Protein AF-A0A933A734-F1 (afdb_monomer_lite)

Foldseek 3Di:
DDDDDPPDDDPVDDDPDDPVVDCDLVQVLCVQQVHHDDDDPDPVVVVVVVVVVVVLVVQLVVVCVVVVPDDPVVSVVVNVVSVCCQQPPDQDPVPRDRNVVVVVVCVVVVVDPDDPRDRRPPDPDPCVSPDDDDDFDQDQQQWTADPNDIDHHPDDDGPPPPPDPDDD

pLDDT: mean 78.46, std 15.09, range [38.78, 94.19]

Sequence (168 aa):
MFRFVQGRDSVWRKHVGQTDEVDPQWRQMMRLLGVDVSYDLSPQAKGKIERPYRWLQDRVVRTSALERLSTIEEVRAVLKEEVDRYNNHQVHSTTGEVPGVRFEKAAKEGNSLFRPFVLPKPYTSAKDVFCLREKRMVNGYRRISLFNHEIRGTQCPAPRRSRGPPPP

Secondary structure (DSSP, 8-state):
-----TTS-BTTB--PPPTTT---HHHHHHHHTT--------HHHHHHHHHHHHHHHHHHHHHHHHTT--SHHHHHHHHHHHHHIIIIIPPPTTTSS-HHHHHHHHHHTT---PPPP-PPTT-SSHHHHHS-----PPPTTSEEEETTEEEE-SS-PPP----PPPP-

Radius of gyration: 25.65 Å; chains: 1; bounding box: 68×53×70 Å

Structure (mmCIF, N/CA/C/O backbone):
data_AF-A0A933A734-F1
#
_entry.id   AF-A0A933A734-F1
#
loop_
_atom_site.group_PDB
_atom_site.id
_atom_site.type_symbol
_atom_site.label_atom_id
_atom_site.label_alt_id
_atom_site.label_comp_id
_atom_site.label_asym_id
_atom_site.label_entity_id
_atom_site.label_seq_id
_atom_site.pdbx_PDB_ins_code
_atom_site.Cartn_x
_atom_site.Cartn_y
_atom_site.Cartn_z
_atom_site.occupancy
_atom_site.B_iso_or_equiv
_atom_site.auth_seq_id
_atom_site.auth_comp_id
_atom_site.auth_asym_id
_atom_site.auth_atom_id
_atom_site.pdbx_PDB_model_num
ATOM 1 N N . MET A 1 1 ? 18.101 34.965 -35.772 1.00 38.78 1 MET A N 1
ATOM 2 C CA . MET A 1 1 ? 16.790 35.102 -35.101 1.00 38.78 1 MET A CA 1
ATOM 3 C C . MET A 1 1 ? 16.557 33.861 -34.253 1.00 38.78 1 MET A C 1
ATOM 5 O O . MET A 1 1 ? 16.520 32.771 -34.808 1.00 38.78 1 MET A O 1
ATOM 9 N N . PHE A 1 2 ? 16.509 33.993 -32.925 1.00 39.28 2 PHE A N 1
ATOM 10 C CA . PHE A 1 2 ? 16.322 32.850 -32.025 1.00 39.28 2 PHE A CA 1
ATOM 11 C C . PHE A 1 2 ? 14.828 32.599 -31.808 1.00 39.28 2 PHE A C 1
ATOM 13 O O . PHE A 1 2 ? 14.097 33.494 -31.392 1.00 39.28 2 PHE A O 1
ATOM 20 N N . ARG A 1 3 ? 14.374 31.380 -32.118 1.00 40.19 3 ARG A N 1
ATOM 21 C CA . ARG A 1 3 ? 12.996 30.931 -31.902 1.00 40.19 3 ARG A CA 1
ATOM 22 C C . ARG A 1 3 ? 12.893 30.359 -30.492 1.00 40.19 3 ARG A C 1
ATOM 24 O O . ARG A 1 3 ? 13.492 29.324 -30.206 1.00 40.19 3 ARG A O 1
ATOM 31 N N . PHE A 1 4 ? 12.145 31.025 -29.619 1.00 50.22 4 PHE A N 1
ATOM 32 C CA . PHE A 1 4 ? 11.812 30.486 -28.304 1.00 50.22 4 PHE A CA 1
ATOM 33 C C . PHE A 1 4 ? 10.865 29.290 -28.483 1.00 50.22 4 PHE A C 1
ATOM 35 O O . PHE A 1 4 ? 9.789 29.424 -29.064 1.00 50.22 4 PHE A O 1
ATOM 42 N N . VAL A 1 5 ? 11.296 28.106 -28.043 1.00 52.28 5 VAL A N 1
ATOM 43 C CA . VAL A 1 5 ? 10.510 26.865 -28.095 1.00 52.28 5 VAL A CA 1
ATOM 44 C C . VAL A 1 5 ? 10.160 26.485 -26.660 1.00 52.28 5 VAL A C 1
ATOM 46 O O . VAL A 1 5 ? 11.021 26.059 -25.899 1.00 52.28 5 VAL A O 1
ATOM 49 N N . GLN A 1 6 ? 8.892 26.656 -26.295 1.00 52.97 6 GLN A N 1
ATOM 50 C CA . GLN A 1 6 ? 8.381 26.594 -24.918 1.00 52.97 6 GLN A CA 1
ATOM 51 C C . GLN A 1 6 ? 8.208 25.161 -24.358 1.00 52.97 6 GLN A C 1
ATOM 53 O O . GLN A 1 6 ? 7.711 24.993 -23.252 1.00 52.97 6 GLN A O 1
ATOM 58 N N . GLY A 1 7 ? 8.603 24.125 -25.109 1.00 54.47 7 GLY A N 1
ATOM 59 C CA . GLY A 1 7 ? 8.324 22.714 -24.792 1.00 54.47 7 GLY A CA 1
ATOM 60 C C . GLY A 1 7 ? 9.552 21.828 -24.561 1.00 54.47 7 GLY A C 1
ATOM 61 O O . GLY A 1 7 ? 9.455 20.617 -24.728 1.00 54.47 7 GLY A O 1
ATOM 62 N N . ARG A 1 8 ? 10.726 22.397 -24.259 1.00 55.16 8 ARG A N 1
ATOM 63 C CA . ARG A 1 8 ? 11.940 21.626 -23.938 1.00 55.16 8 ARG A CA 1
ATOM 64 C C . ARG A 1 8 ? 12.488 22.038 -22.583 1.00 55.16 8 ARG A C 1
ATOM 66 O O . ARG A 1 8 ? 12.409 23.209 -22.216 1.00 55.16 8 ARG A O 1
ATOM 73 N N . ASP A 1 9 ? 13.095 21.077 -21.893 1.00 49.34 9 ASP A N 1
ATOM 74 C CA . ASP A 1 9 ? 13.892 21.343 -20.701 1.00 49.34 9 ASP A CA 1
ATOM 75 C C . ASP A 1 9 ? 14.909 22.450 -20.987 1.00 49.34 9 ASP A C 1
ATOM 77 O O . ASP A 1 9 ? 15.661 22.408 -21.964 1.00 49.34 9 ASP A O 1
ATOM 81 N N . SER A 1 10 ? 14.903 23.460 -20.126 1.00 61.34 10 SER A N 1
ATOM 82 C CA . SER A 1 10 ? 15.861 24.558 -20.153 1.00 61.34 10 SER A CA 1
ATOM 83 C C . SER A 1 10 ? 16.800 24.432 -18.960 1.00 61.34 10 SER A C 1
ATOM 85 O O . SER A 1 10 ? 16.460 23.808 -17.955 1.00 61.34 10 SER A O 1
ATOM 87 N N . VAL A 1 11 ? 17.967 25.075 -19.037 1.00 61.44 11 VAL A N 1
ATOM 88 C CA . VAL A 1 11 ? 18.952 25.123 -17.935 1.00 61.44 11 VAL A CA 1
ATOM 89 C C . VAL A 1 11 ? 18.309 25.567 -16.610 1.00 61.44 11 VAL A C 1
ATOM 91 O O . VAL A 1 11 ? 18.726 25.140 -15.539 1.00 61.44 11 VAL A O 1
ATOM 94 N N . TRP A 1 12 ? 17.247 26.372 -16.693 1.00 50.69 12 TRP A N 1
ATOM 95 C CA . TRP A 1 12 ? 16.559 26.990 -15.561 1.00 50.69 12 TRP A CA 1
ATOM 96 C C . TRP A 1 12 ? 15.220 26.329 -15.211 1.00 50.69 12 TRP A C 1
ATOM 98 O O . TRP A 1 12 ? 14.594 26.694 -14.218 1.00 50.69 12 TRP A O 1
ATOM 108 N N . ARG A 1 13 ? 14.744 25.377 -16.023 1.00 46.38 13 ARG A N 1
ATOM 109 C CA . ARG A 1 13 ? 13.430 24.749 -15.850 1.00 46.38 13 ARG A CA 1
ATOM 110 C C . ARG A 1 13 ? 13.455 23.317 -16.370 1.00 46.38 13 ARG A C 1
ATOM 112 O O . ARG A 1 13 ? 13.496 23.103 -17.581 1.00 46.38 13 ARG A O 1
ATOM 119 N N . LYS A 1 14 ? 13.377 22.357 -15.446 1.00 52.69 14 LYS A N 1
ATOM 120 C CA . LYS A 1 14 ? 12.984 20.981 -15.757 1.00 52.69 14 LYS A CA 1
ATOM 121 C C . LYS A 1 14 ? 11.467 20.933 -15.874 1.00 52.69 14 LYS A C 1
ATOM 123 O O . LYS A 1 14 ? 10.763 21.189 -14.897 1.00 52.69 14 LYS A O 1
ATOM 128 N N . HIS A 1 15 ? 10.973 20.621 -17.057 1.00 49.62 15 HIS A N 1
ATOM 129 C CA . HIS A 1 15 ? 9.599 20.214 -17.266 1.00 49.62 15 HIS A CA 1
ATOM 130 C C . HIS A 1 15 ? 9.447 18.802 -16.692 1.00 49.62 15 HIS A C 1
ATOM 132 O O . HIS A 1 15 ? 9.823 17.807 -17.304 1.00 49.62 15 HIS A O 1
ATOM 138 N N . VAL A 1 16 ? 8.922 18.708 -15.470 1.00 55.75 16 VAL A N 1
ATOM 139 C CA . VAL A 1 16 ? 8.420 17.434 -14.952 1.00 55.75 16 VAL A CA 1
ATOM 140 C C . VAL A 1 16 ? 7.129 17.162 -15.718 1.00 55.75 16 VAL A C 1
ATOM 142 O O . VAL A 1 16 ? 6.217 17.986 -15.657 1.00 55.75 16 VAL A O 1
ATOM 145 N N . GLY A 1 17 ? 7.091 16.075 -16.496 1.00 48.97 17 GLY A N 1
ATOM 146 C CA . GLY A 1 17 ? 5.908 15.698 -17.275 1.00 48.97 17 GLY A CA 1
ATOM 147 C C . GLY A 1 17 ? 4.654 15.745 -16.405 1.00 48.97 17 GLY A C 1
ATOM 148 O O . GLY A 1 17 ? 4.693 15.340 -15.237 1.00 48.97 17 GLY A O 1
ATOM 149 N N . GLN A 1 18 ? 3.563 16.292 -16.944 1.00 49.12 18 GLN A N 1
ATOM 150 C CA . GLN A 1 18 ? 2.292 16.305 -16.224 1.00 49.12 18 GLN A CA 1
ATOM 151 C C . GLN A 1 18 ? 1.839 14.861 -15.967 1.00 49.12 18 GLN A C 1
ATOM 153 O O . GLN A 1 18 ? 2.194 13.945 -16.707 1.00 49.12 18 GLN A O 1
ATOM 158 N N . THR A 1 19 ? 1.091 14.654 -14.882 1.00 51.69 19 THR A N 1
ATOM 159 C CA . THR A 1 19 ? 0.761 13.339 -14.301 1.00 51.69 19 THR A CA 1
ATOM 160 C C . THR A 1 19 ? 0.122 12.347 -15.287 1.00 51.69 19 THR A C 1
ATOM 162 O O . THR A 1 19 ? 0.235 11.143 -15.070 1.00 51.69 19 THR A O 1
ATOM 165 N N . ASP A 1 20 ? -0.449 12.833 -16.392 1.00 51.53 20 ASP A N 1
ATOM 166 C CA . ASP A 1 20 ? -1.065 12.019 -17.446 1.00 51.53 20 ASP A CA 1
ATOM 167 C C . ASP A 1 20 ? -0.120 11.647 -18.610 1.00 51.53 20 ASP A C 1
ATOM 169 O O . ASP A 1 20 ? -0.429 10.744 -19.386 1.00 51.53 20 ASP A O 1
ATOM 173 N N . GLU A 1 21 ? 1.045 12.293 -18.743 1.00 55.97 21 GLU A N 1
ATOM 174 C CA . GLU A 1 21 ? 2.004 12.036 -19.835 1.00 55.97 21 GLU A CA 1
ATOM 175 C C . GLU A 1 21 ? 3.012 10.922 -19.509 1.00 55.97 21 GLU A C 1
ATOM 177 O O . GLU A 1 21 ? 3.646 10.360 -20.405 1.00 55.97 21 GLU A O 1
ATOM 182 N N . VAL A 1 22 ? 3.177 10.581 -18.228 1.00 65.44 22 VAL A N 1
ATOM 183 C CA . VAL A 1 22 ? 4.161 9.592 -17.773 1.00 65.44 22 VAL A CA 1
ATOM 184 C C . VAL A 1 22 ? 3.458 8.272 -17.474 1.00 65.44 22 VAL A C 1
ATOM 186 O O . VAL A 1 22 ? 2.531 8.231 -16.675 1.00 65.44 22 VAL A O 1
ATOM 189 N N . ASP A 1 23 ? 3.919 7.169 -18.073 1.00 72.31 23 ASP A N 1
ATOM 190 C CA . ASP A 1 23 ? 3.436 5.819 -17.753 1.00 72.31 23 ASP A CA 1
ATOM 191 C C . ASP A 1 23 ? 4.305 5.198 -16.644 1.00 72.31 23 ASP A C 1
ATOM 193 O O . ASP A 1 23 ? 5.367 4.636 -16.948 1.00 72.31 23 ASP A O 1
ATOM 197 N N . PRO A 1 24 ? 3.923 5.310 -15.354 1.00 84.38 24 PRO A N 1
ATOM 198 C CA . PRO A 1 24 ? 4.746 4.814 -14.260 1.00 84.38 24 PRO A CA 1
ATOM 199 C C . PRO A 1 24 ? 4.889 3.292 -14.341 1.00 84.38 24 PRO A C 1
ATOM 201 O O . PRO A 1 24 ? 3.985 2.590 -14.799 1.00 84.38 24 PRO A O 1
ATOM 204 N N . GLN A 1 25 ? 5.997 2.754 -13.820 1.00 83.88 25 GLN A N 1
ATOM 205 C CA . GLN A 1 25 ? 6.251 1.303 -13.820 1.00 83.88 25 GLN A CA 1
ATOM 206 C C . GLN A 1 25 ? 5.102 0.507 -13.175 1.00 83.88 25 GLN A C 1
ATOM 208 O O . GLN A 1 25 ? 4.736 -0.562 -13.653 1.00 83.88 25 GLN A O 1
ATOM 213 N N . TRP A 1 26 ? 4.467 1.077 -12.149 1.00 85.88 26 TRP A N 1
ATOM 214 C CA . TRP A 1 26 ? 3.256 0.535 -11.536 1.00 85.88 26 TRP A CA 1
ATOM 215 C C . TRP A 1 26 ? 2.084 0.378 -12.520 1.00 85.88 26 TRP A C 1
ATOM 217 O O . TRP A 1 26 ? 1.436 -0.665 -12.545 1.00 85.88 26 TRP A O 1
ATOM 227 N N . ARG A 1 27 ? 1.811 1.390 -13.356 1.00 86.44 27 ARG A N 1
ATOM 228 C CA . ARG A 1 27 ? 0.713 1.346 -14.335 1.00 86.44 27 ARG A CA 1
ATOM 229 C C . ARG A 1 27 ? 1.011 0.340 -15.443 1.00 86.44 27 ARG A C 1
ATOM 231 O O . ARG A 1 27 ? 0.119 -0.407 -15.836 1.00 86.44 27 ARG A O 1
ATOM 238 N N . GLN A 1 28 ? 2.268 0.250 -15.878 1.00 86.44 28 GLN A N 1
ATOM 239 C CA . GLN A 1 28 ? 2.716 -0.785 -16.818 1.00 86.44 28 GLN A CA 1
ATOM 240 C C . GLN A 1 28 ? 2.481 -2.193 -16.256 1.00 86.44 28 GLN A C 1
ATOM 242 O O . GLN A 1 28 ? 1.966 -3.064 -16.954 1.00 86.44 28 GLN A O 1
ATOM 247 N N . MET A 1 29 ? 2.812 -2.404 -14.981 1.00 88.00 29 MET A N 1
ATOM 248 C CA . MET A 1 29 ? 2.574 -3.665 -14.283 1.00 88.00 29 MET A CA 1
ATOM 249 C C . MET A 1 29 ? 1.079 -3.989 -14.174 1.00 88.00 29 MET A C 1
ATOM 251 O O . MET A 1 29 ? 0.680 -5.105 -14.492 1.00 88.00 29 MET A O 1
ATOM 255 N N . MET A 1 30 ? 0.241 -3.024 -13.789 1.00 88.12 30 MET A N 1
ATOM 256 C CA . MET A 1 30 ? -1.209 -3.234 -13.698 1.00 88.12 30 MET A CA 1
ATOM 257 C C . MET A 1 30 ? -1.828 -3.623 -15.040 1.00 88.12 30 MET A C 1
ATOM 259 O O . MET A 1 30 ? -2.589 -4.587 -15.103 1.00 88.12 30 MET A O 1
ATOM 263 N N . ARG A 1 31 ? -1.410 -2.978 -16.136 1.00 87.00 31 ARG A N 1
ATOM 264 C CA . ARG A 1 31 ? -1.856 -3.361 -17.485 1.00 87.00 31 ARG A CA 1
ATOM 265 C C . ARG A 1 31 ? -1.456 -4.788 -17.857 1.00 87.00 31 ARG A C 1
ATOM 267 O O . ARG A 1 31 ? -2.244 -5.482 -18.490 1.00 87.00 31 ARG A O 1
ATOM 274 N N . LEU A 1 32 ? -0.271 -5.254 -17.452 1.00 85.88 32 LEU A N 1
ATOM 275 C CA . LEU A 1 32 ? 0.141 -6.650 -17.675 1.00 85.88 32 LEU A CA 1
ATOM 276 C C . LEU A 1 32 ? -0.736 -7.646 -16.920 1.00 85.88 32 LEU A C 1
ATOM 278 O O . LEU A 1 32 ? -0.929 -8.763 -17.392 1.00 85.88 32 LEU A O 1
ATOM 282 N N . LEU A 1 33 ? -1.275 -7.237 -15.773 1.00 86.06 33 LEU A N 1
ATOM 283 C CA . LEU A 1 33 ? -2.241 -8.015 -15.001 1.00 86.06 33 LEU A CA 1
ATOM 284 C C . LEU A 1 33 ? -3.674 -7.899 -15.542 1.00 86.06 33 LEU A C 1
ATOM 286 O O . LEU A 1 33 ? -4.590 -8.480 -14.964 1.00 86.06 33 LEU A O 1
ATOM 290 N N . GLY A 1 34 ? -3.885 -7.161 -16.637 1.00 85.25 34 GLY A N 1
ATOM 291 C CA . GLY A 1 34 ? -5.211 -6.896 -17.189 1.00 85.25 34 GLY A CA 1
ATOM 292 C C . GLY A 1 34 ? -6.050 -5.944 -16.333 1.00 85.25 34 GLY A C 1
ATOM 293 O O . GLY A 1 34 ? -7.271 -5.930 -16.467 1.00 85.25 34 GLY A O 1
ATOM 294 N N . VAL A 1 35 ? -5.414 -5.171 -15.447 1.00 86.19 35 VAL A N 1
ATOM 295 C CA . VAL A 1 35 ? -6.063 -4.165 -14.602 1.00 86.19 35 VAL A CA 1
ATOM 296 C C . VAL A 1 35 ? -5.863 -2.795 -15.237 1.00 86.19 35 VAL A C 1
ATOM 298 O O . VAL A 1 35 ? -4.730 -2.322 -15.364 1.00 86.19 35 VAL A O 1
ATOM 301 N N . ASP A 1 36 ? -6.960 -2.149 -15.628 1.00 85.75 36 ASP A N 1
ATOM 302 C CA . ASP A 1 36 ? -6.906 -0.762 -16.077 1.00 85.75 36 ASP A CA 1
ATOM 303 C C . ASP A 1 36 ? -6.936 0.193 -14.879 1.00 85.75 36 ASP A C 1
ATOM 305 O O . ASP A 1 36 ? -7.682 -0.002 -13.918 1.00 85.75 36 ASP A O 1
ATOM 309 N N . VAL A 1 37 ? -6.085 1.217 -14.922 1.00 83.31 37 VAL A N 1
ATOM 310 C CA . VAL A 1 37 ? -5.942 2.193 -13.837 1.00 83.31 37 VAL A CA 1
ATOM 311 C C . VAL A 1 37 ? -6.548 3.504 -14.297 1.00 83.31 37 VAL A C 1
ATOM 313 O O . VAL A 1 37 ? -5.937 4.232 -15.086 1.00 83.31 37 VAL A O 1
ATOM 316 N N . SER A 1 38 ? -7.727 3.816 -13.773 1.00 81.62 38 SER A N 1
ATOM 317 C CA . SER A 1 38 ? -8.378 5.111 -13.951 1.00 81.62 38 SER A CA 1
ATOM 318 C C . SER A 1 38 ? -8.076 6.005 -12.751 1.00 81.62 38 SER A C 1
ATOM 320 O O . SER A 1 38 ? -8.297 5.614 -11.605 1.00 81.62 38 SER A O 1
ATOM 322 N N . TYR A 1 39 ? -7.557 7.203 -13.011 1.00 76.12 39 TYR A N 1
ATOM 323 C CA . TYR A 1 39 ? -7.355 8.214 -11.979 1.00 76.12 39 TYR A CA 1
ATOM 324 C C . TYR A 1 39 ? -8.614 9.065 -11.873 1.00 76.12 39 TYR A C 1
ATOM 326 O O . TYR A 1 39 ? -9.055 9.655 -12.857 1.00 76.12 39 TYR A O 1
ATOM 334 N N . ASP A 1 40 ? -9.200 9.121 -10.682 1.00 70.44 40 ASP A N 1
ATOM 335 C CA . ASP A 1 40 ? -10.311 10.026 -10.429 1.00 70.44 40 ASP A CA 1
ATOM 336 C C . ASP A 1 40 ? -9.758 11.434 -10.181 1.00 70.44 40 ASP A C 1
ATOM 338 O O . ASP A 1 40 ? -9.063 11.685 -9.192 1.00 70.44 40 ASP A O 1
ATOM 342 N N . LEU A 1 41 ? -10.034 12.348 -11.113 1.00 71.94 41 LEU A N 1
ATOM 343 C CA . LEU A 1 41 ? -9.650 13.755 -11.007 1.00 71.94 41 LEU A CA 1
ATOM 344 C C . LEU A 1 41 ? -10.643 14.560 -10.155 1.00 71.94 41 LEU A C 1
ATOM 346 O O . LEU A 1 41 ? -10.401 15.740 -9.895 1.00 71.94 41 LEU A O 1
ATOM 350 N N . SER A 1 42 ? -11.754 13.956 -9.710 1.00 75.12 42 SER A N 1
ATOM 351 C CA . SER A 1 42 ? -12.757 14.653 -8.914 1.00 75.12 42 SER A CA 1
ATOM 352 C C . SER A 1 42 ? -12.305 14.811 -7.449 1.00 75.12 42 SER A C 1
ATOM 354 O O . SER A 1 42 ? -12.024 13.829 -6.747 1.00 75.12 42 SER A O 1
ATOM 356 N N . PRO A 1 43 ? -12.275 16.049 -6.918 1.00 71.81 43 PRO A N 1
ATOM 357 C CA . PRO A 1 43 ? -11.962 16.289 -5.509 1.00 71.81 43 PRO A CA 1
ATOM 358 C C . PRO A 1 43 ? -12.931 15.587 -4.542 1.00 71.81 43 PRO A C 1
ATOM 360 O O . PRO A 1 43 ? -12.554 15.197 -3.435 1.00 71.81 43 PRO A O 1
ATOM 363 N N . GLN A 1 44 ? -14.193 15.419 -4.948 1.00 75.31 44 GLN A N 1
ATOM 364 C CA . GLN A 1 44 ? -15.265 14.865 -4.122 1.00 75.31 44 GLN A CA 1
ATOM 365 C C . GLN A 1 44 ? -15.090 13.363 -3.878 1.00 75.31 44 GLN A C 1
ATOM 367 O O . GLN A 1 44 ? -15.265 12.908 -2.743 1.00 75.31 44 GLN A O 1
ATOM 372 N N . ALA A 1 45 ? -14.735 12.590 -4.909 1.00 69.81 45 ALA A N 1
ATOM 373 C CA . ALA A 1 45 ? -14.479 11.161 -4.754 1.00 69.81 45 ALA A CA 1
ATOM 374 C C . ALA A 1 45 ? -13.194 10.914 -3.961 1.00 69.81 45 ALA A C 1
ATOM 376 O O . ALA A 1 45 ? -13.186 10.102 -3.031 1.00 69.81 45 ALA A O 1
ATOM 377 N N . LYS A 1 46 ? -12.152 11.707 -4.236 1.00 76.88 46 LYS A N 1
ATOM 378 C CA . LYS A 1 46 ? -10.887 11.675 -3.498 1.00 76.88 46 LYS A CA 1
ATOM 379 C C . LYS A 1 46 ? -11.102 11.862 -1.992 1.00 76.88 46 LYS A C 1
ATOM 381 O O . LYS A 1 46 ? -10.639 11.044 -1.203 1.00 76.88 46 LYS A O 1
ATOM 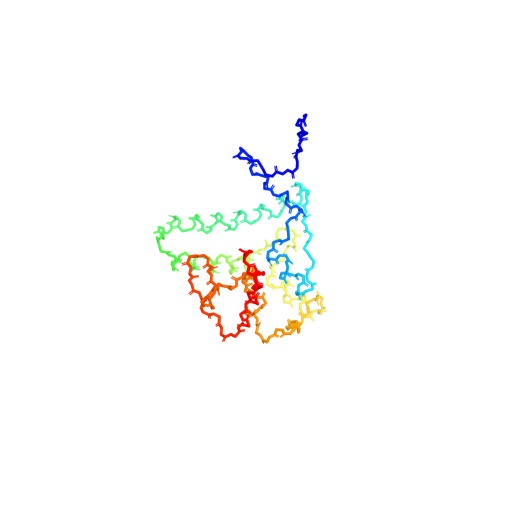386 N N . GLY A 1 47 ? -11.911 12.842 -1.581 1.00 77.00 47 GLY A N 1
ATOM 387 C CA . GLY A 1 47 ? -12.201 13.089 -0.164 1.00 77.00 47 GLY A CA 1
ATOM 388 C C . GLY A 1 47 ? -12.950 11.954 0.553 1.00 77.00 47 GLY A C 1
ATOM 389 O O . GLY A 1 47 ? -12.721 11.727 1.742 1.00 77.00 47 GLY A O 1
ATOM 390 N N . LYS A 1 48 ? -13.830 11.218 -0.141 1.00 79.62 48 LYS A N 1
ATOM 391 C CA . LYS A 1 48 ? -14.526 10.054 0.445 1.00 79.62 48 LYS A CA 1
ATOM 392 C C . LYS A 1 48 ? -13.583 8.879 0.690 1.00 79.62 48 LYS A C 1
ATOM 394 O O . LYS A 1 48 ? -13.782 8.153 1.658 1.00 79.62 48 LYS A O 1
ATOM 399 N N . ILE A 1 49 ? -12.572 8.720 -0.159 1.00 79.81 49 ILE A N 1
ATOM 400 C CA . ILE A 1 49 ? -11.573 7.653 -0.065 1.00 79.81 49 ILE A CA 1
ATOM 401 C C . ILE A 1 49 ? -10.485 8.018 0.955 1.00 79.81 49 ILE A C 1
ATOM 403 O O . ILE A 1 49 ? -10.154 7.218 1.826 1.00 79.81 49 ILE A O 1
ATOM 407 N N . GLU A 1 50 ? -9.952 9.239 0.900 1.00 84.62 50 GLU A N 1
ATOM 408 C CA . GLU A 1 50 ? -8.829 9.667 1.743 1.00 84.62 50 GLU A CA 1
ATOM 409 C C . GLU A 1 50 ? -9.184 9.767 3.226 1.00 84.62 50 GLU A C 1
ATOM 411 O O . GLU A 1 50 ? -8.343 9.489 4.079 1.00 84.62 50 GLU A O 1
ATOM 416 N N . ARG A 1 51 ? -10.428 10.139 3.556 1.00 85.88 51 ARG A N 1
ATOM 417 C CA . ARG A 1 51 ? -10.859 10.276 4.953 1.00 85.88 51 ARG A CA 1
ATOM 418 C C . ARG A 1 51 ? -10.697 8.960 5.729 1.00 85.88 51 ARG A C 1
ATOM 420 O O . ARG A 1 51 ? -9.944 8.983 6.699 1.00 85.88 51 ARG A O 1
ATOM 427 N N . PRO A 1 52 ? -11.325 7.828 5.347 1.00 85.75 52 PRO A N 1
ATOM 428 C CA . PRO A 1 52 ? -11.125 6.545 6.024 1.00 85.75 52 PRO A CA 1
ATOM 429 C C . PRO A 1 52 ? -9.656 6.138 6.153 1.00 85.75 52 PRO A C 1
ATOM 431 O O . PRO A 1 52 ? -9.237 5.728 7.232 1.00 85.75 52 PRO A O 1
ATOM 434 N N . TYR A 1 53 ? -8.858 6.305 5.092 1.00 87.25 53 TYR A N 1
ATOM 435 C CA . TYR A 1 53 ? -7.435 5.960 5.138 1.00 87.25 53 TYR A CA 1
ATOM 436 C C . TYR A 1 53 ? -6.655 6.809 6.134 1.00 87.25 53 TYR A C 1
ATOM 438 O O . TYR A 1 53 ? -5.821 6.274 6.861 1.00 87.25 53 TYR A O 1
ATOM 446 N N . ARG A 1 54 ? -6.962 8.105 6.230 1.00 90.00 54 ARG A N 1
ATOM 447 C CA . ARG A 1 54 ? -6.375 8.974 7.248 1.00 90.00 54 ARG A CA 1
ATOM 448 C C . ARG A 1 54 ? -6.712 8.494 8.658 1.00 90.00 54 ARG A C 1
ATOM 450 O O . ARG A 1 54 ? -5.817 8.419 9.486 1.00 90.00 54 ARG A O 1
ATOM 457 N N . TRP A 1 55 ? -7.964 8.116 8.924 1.00 89.75 55 TRP A N 1
ATOM 458 C CA . TRP A 1 55 ? -8.350 7.574 10.235 1.00 89.75 55 TRP A CA 1
ATOM 459 C C . TRP A 1 55 ? -7.598 6.285 10.578 1.00 89.75 55 TRP A C 1
ATOM 461 O O . TRP A 1 55 ? -7.171 6.128 11.719 1.00 89.75 55 TRP A O 1
ATOM 471 N N . LEU A 1 56 ? -7.411 5.386 9.607 1.00 89.69 56 LEU A N 1
ATOM 472 C CA . LEU A 1 56 ? -6.646 4.150 9.801 1.00 89.69 56 LEU A CA 1
ATOM 473 C C . LEU A 1 56 ? -5.169 4.438 10.111 1.00 89.69 56 LEU A C 1
ATOM 475 O O . LEU A 1 56 ? -4.619 3.859 11.043 1.00 89.69 56 LEU A O 1
ATOM 479 N N . GLN A 1 57 ? -4.546 5.365 9.378 1.00 91.50 57 GLN A N 1
ATOM 480 C CA . GLN A 1 57 ? -3.152 5.765 9.604 1.00 91.50 57 GLN A CA 1
ATOM 481 C C . GLN A 1 57 ? -2.969 6.473 10.952 1.00 91.50 57 GLN A C 1
ATOM 483 O O . GLN A 1 57 ? -2.077 6.118 11.722 1.00 91.50 57 GLN A O 1
ATOM 488 N N . ASP A 1 58 ? -3.846 7.427 11.272 1.00 93.50 58 ASP A N 1
ATOM 489 C CA . ASP A 1 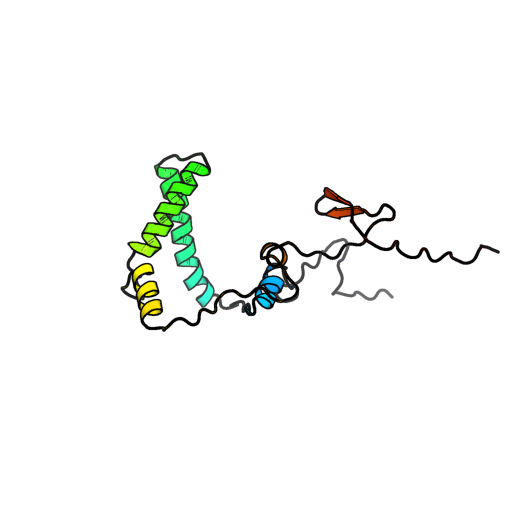58 ? -3.798 8.182 12.525 1.00 93.50 58 ASP A CA 1
ATOM 490 C C . ASP A 1 58 ? -3.927 7.259 13.741 1.00 93.50 58 ASP A C 1
ATOM 492 O O . ASP A 1 58 ? -3.313 7.519 14.774 1.00 93.50 58 ASP A O 1
ATOM 496 N N . ARG A 1 59 ? -4.711 6.178 13.642 1.00 91.62 59 ARG A N 1
ATOM 497 C CA . ARG A 1 59 ? -4.901 5.233 14.749 1.00 91.62 59 ARG A CA 1
ATOM 498 C C . ARG A 1 59 ? -3.614 4.488 15.075 1.00 91.62 59 ARG A C 1
ATOM 500 O O . ARG A 1 59 ? -3.225 4.473 16.235 1.00 91.62 59 ARG A O 1
ATOM 507 N N . VAL A 1 60 ? -2.899 3.999 14.058 1.00 92.81 60 VAL A N 1
ATOM 508 C CA . VAL A 1 60 ? -1.587 3.356 14.244 1.00 92.81 60 VAL A CA 1
ATOM 509 C C . VAL A 1 60 ? -0.614 4.310 14.940 1.00 92.81 60 VAL A C 1
ATOM 511 O O . VAL A 1 60 ? 0.032 3.925 15.913 1.00 92.81 60 VAL A O 1
ATOM 514 N N . VAL A 1 61 ? -0.548 5.572 14.501 1.00 92.38 61 VAL A N 1
ATOM 515 C CA . VAL A 1 61 ? 0.343 6.582 15.099 1.00 92.38 61 VAL A CA 1
ATOM 516 C C . VAL A 1 61 ? -0.049 6.896 16.545 1.00 92.38 61 VAL A C 1
ATOM 518 O O . VAL A 1 61 ? 0.816 6.963 17.415 1.00 92.38 61 VAL A O 1
ATOM 521 N N . ARG A 1 62 ? -1.345 7.065 16.828 1.00 93.44 62 ARG A N 1
ATOM 522 C CA . ARG A 1 62 ? -1.842 7.383 18.177 1.00 93.44 62 ARG A CA 1
ATOM 523 C C . ARG A 1 62 ? -1.628 6.236 19.154 1.00 93.44 62 ARG A C 1
ATOM 525 O O . ARG A 1 62 ? -1.144 6.492 20.249 1.00 93.44 62 ARG A O 1
ATOM 532 N N . THR A 1 63 ? -1.946 5.004 18.767 1.00 91.75 63 THR A N 1
ATOM 533 C CA . THR A 1 63 ? -1.723 3.820 19.608 1.00 91.75 63 THR A CA 1
ATOM 534 C C . THR A 1 63 ? -0.232 3.640 19.886 1.00 91.75 63 THR A C 1
ATOM 536 O O . THR A 1 63 ? 0.162 3.510 21.040 1.00 91.75 63 THR A O 1
ATOM 539 N N . SER A 1 64 ? 0.616 3.800 18.862 1.00 92.12 64 SER A N 1
ATOM 540 C CA . SER A 1 64 ? 2.075 3.742 19.034 1.00 92.12 64 SER A CA 1
ATOM 541 C C . SER A 1 64 ? 2.598 4.816 19.997 1.00 92.12 64 SER A C 1
ATOM 543 O O . SER A 1 64 ? 3.472 4.542 20.815 1.00 92.12 64 SER A O 1
ATOM 545 N N . ALA A 1 65 ? 2.049 6.035 19.937 1.00 92.31 65 ALA A N 1
ATOM 546 C CA . ALA A 1 65 ? 2.419 7.120 20.844 1.00 92.31 65 ALA A CA 1
ATOM 547 C C . ALA A 1 65 ? 1.932 6.885 22.286 1.00 92.31 65 ALA A C 1
ATOM 549 O O . ALA A 1 65 ? 2.656 7.196 23.232 1.00 92.31 65 ALA A O 1
ATOM 550 N N . LEU A 1 66 ? 0.725 6.334 22.460 1.00 93.38 66 LEU A N 1
ATOM 551 C CA . LEU A 1 66 ? 0.153 6.005 23.770 1.00 93.38 66 LEU A CA 1
ATOM 552 C C . LEU A 1 66 ? 0.952 4.907 24.480 1.00 93.38 66 LEU A C 1
ATOM 554 O O . LEU A 1 66 ? 1.246 5.033 25.667 1.00 93.38 66 LEU A O 1
ATOM 558 N N . GLU A 1 67 ? 1.348 3.873 23.741 1.00 91.31 67 GLU A N 1
ATOM 559 C CA . GLU A 1 67 ? 2.120 2.736 24.255 1.00 91.31 67 GLU A CA 1
ATOM 560 C C . GLU A 1 67 ? 3.634 2.999 24.290 1.00 91.31 67 GLU A C 1
ATOM 562 O O . GLU A 1 67 ? 4.395 2.180 24.798 1.00 91.31 67 GLU A O 1
ATOM 567 N N . ARG A 1 68 ? 4.074 4.173 23.808 1.00 92.88 68 ARG A N 1
ATOM 568 C CA . ARG A 1 68 ? 5.483 4.602 23.742 1.00 92.88 68 ARG A CA 1
ATOM 569 C C . ARG A 1 68 ? 6.373 3.625 22.966 1.00 92.88 68 ARG A C 1
ATOM 571 O O . ARG A 1 68 ? 7.527 3.406 23.333 1.00 92.88 68 ARG A O 1
ATOM 578 N N . LEU A 1 69 ? 5.843 3.071 21.878 1.00 91.75 69 LEU A N 1
ATOM 579 C CA . LEU A 1 69 ? 6.577 2.158 21.005 1.00 91.75 69 LEU A CA 1
ATOM 580 C C . LEU A 1 69 ? 7.661 2.926 20.248 1.00 91.75 69 LEU A C 1
ATOM 582 O O . LEU A 1 69 ? 7.440 4.047 19.783 1.00 91.75 69 LEU A O 1
ATOM 586 N N . SER A 1 70 ? 8.835 2.316 20.115 1.00 89.19 70 SER A N 1
ATOM 587 C CA . SER A 1 70 ? 10.004 2.966 19.503 1.00 89.19 70 SER A CA 1
ATOM 588 C C . SER A 1 70 ? 10.625 2.152 18.372 1.00 89.19 70 SER A C 1
ATOM 590 O O . SER A 1 70 ? 11.391 2.694 17.573 1.00 89.19 70 SER A O 1
ATOM 592 N N . THR A 1 71 ? 10.264 0.871 18.263 1.00 93.44 71 THR A N 1
ATOM 593 C CA . THR A 1 71 ? 10.792 -0.045 17.248 1.00 93.44 71 THR A CA 1
ATOM 594 C C . THR A 1 71 ? 9.754 -0.370 16.174 1.00 93.44 71 THR A C 1
ATOM 596 O O . THR A 1 71 ? 8.543 -0.275 16.380 1.00 93.44 71 THR A O 1
ATOM 599 N N . ILE A 1 72 ? 10.222 -0.762 14.987 1.00 91.94 72 ILE A N 1
ATOM 600 C CA . ILE A 1 72 ? 9.339 -1.099 13.858 1.00 91.94 72 ILE A CA 1
ATOM 601 C C . ILE A 1 72 ? 8.575 -2.398 14.147 1.00 91.94 72 ILE A C 1
ATOM 603 O O . ILE A 1 72 ? 7.429 -2.557 13.727 1.00 91.94 72 ILE A O 1
ATOM 607 N N . GLU A 1 73 ? 9.203 -3.331 14.854 1.00 92.88 73 GLU A N 1
ATOM 608 C CA . GLU A 1 73 ? 8.646 -4.626 15.230 1.00 92.88 73 GLU A CA 1
ATOM 609 C C . GLU A 1 73 ? 7.423 -4.472 16.139 1.00 92.88 73 GLU A C 1
ATOM 611 O O . GLU A 1 73 ? 6.402 -5.117 15.904 1.00 92.88 73 GLU A O 1
ATOM 616 N N . GLU A 1 74 ? 7.498 -3.569 17.115 1.00 90.56 74 GLU A N 1
ATOM 617 C CA . GLU A 1 74 ? 6.388 -3.218 18.005 1.00 90.56 74 GLU A CA 1
ATOM 618 C C . GLU A 1 74 ? 5.219 -2.598 17.228 1.00 90.56 74 GLU A C 1
ATOM 620 O O . GLU A 1 74 ? 4.078 -3.049 17.326 1.00 90.56 74 GLU A O 1
ATOM 625 N N . VAL A 1 75 ? 5.503 -1.616 16.367 1.00 92.75 75 VAL A N 1
ATOM 626 C CA . VAL A 1 75 ? 4.471 -0.944 15.557 1.00 92.75 75 VAL A CA 1
ATOM 627 C C . VAL A 1 75 ? 3.798 -1.913 14.575 1.00 92.75 75 VAL A C 1
ATOM 629 O O . VAL A 1 75 ? 2.614 -1.770 14.265 1.00 92.75 75 VAL A O 1
ATOM 632 N N . ARG A 1 76 ? 4.508 -2.946 14.099 1.00 94.12 76 ARG A N 1
ATOM 633 C CA . ARG A 1 76 ? 3.905 -4.004 13.268 1.00 94.12 76 ARG A CA 1
ATOM 634 C C . ARG A 1 76 ? 2.822 -4.785 14.008 1.00 94.12 76 ARG A C 1
ATOM 636 O O . ARG A 1 76 ? 1.861 -5.197 13.358 1.00 94.12 76 ARG A O 1
ATOM 643 N N . ALA A 1 77 ? 2.959 -4.995 15.318 1.00 93.06 77 ALA A N 1
ATOM 644 C CA . ALA A 1 77 ? 1.926 -5.656 16.112 1.00 93.06 77 ALA A CA 1
ATOM 645 C C . ALA A 1 77 ? 0.654 -4.797 16.169 1.00 93.06 77 ALA A C 1
ATOM 647 O O . ALA A 1 77 ? -0.419 -5.292 15.824 1.00 93.06 77 ALA A O 1
ATOM 648 N N . VAL A 1 78 ? 0.801 -3.498 16.449 1.00 93.44 78 VAL A N 1
ATOM 649 C CA . VAL A 1 78 ? -0.305 -2.522 16.429 1.00 93.44 78 VAL A CA 1
ATOM 650 C C . VAL A 1 78 ? -0.989 -2.481 15.065 1.00 93.44 78 VAL A C 1
ATOM 652 O O . VAL A 1 78 ? -2.212 -2.524 14.971 1.00 93.44 78 VAL A O 1
ATOM 655 N N . LEU A 1 79 ? -0.216 -2.452 13.975 1.00 93.88 79 LEU A N 1
ATOM 656 C CA . LEU A 1 79 ? -0.781 -2.486 12.625 1.00 93.88 79 LEU A CA 1
ATOM 657 C C . LEU A 1 79 ? -1.621 -3.750 12.393 1.00 93.88 79 LEU A C 1
ATOM 659 O O . LEU A 1 79 ? -2.688 -3.675 11.786 1.00 93.88 79 LEU A O 1
ATOM 663 N N . LYS A 1 80 ? -1.148 -4.911 12.861 1.00 94.19 80 LYS A N 1
ATOM 664 C CA . LYS A 1 80 ? -1.866 -6.181 12.709 1.00 94.19 80 LYS A CA 1
ATOM 665 C C . LYS A 1 80 ? -3.183 -6.176 13.487 1.00 94.19 80 LYS A C 1
ATOM 667 O O . LYS A 1 80 ? -4.189 -6.637 12.955 1.00 94.19 80 LYS A O 1
ATOM 672 N N . GLU A 1 81 ? -3.180 -5.622 14.695 1.00 93.19 81 GLU A N 1
ATOM 673 C CA . GLU A 1 81 ? -4.386 -5.448 15.505 1.00 93.19 81 GLU A CA 1
ATOM 674 C C . GLU A 1 81 ? -5.379 -4.486 14.843 1.00 93.19 81 GLU A C 1
ATOM 676 O O . GLU A 1 81 ? -6.568 -4.781 14.765 1.00 93.19 81 GLU A O 1
ATOM 681 N N . GLU A 1 82 ? -4.911 -3.3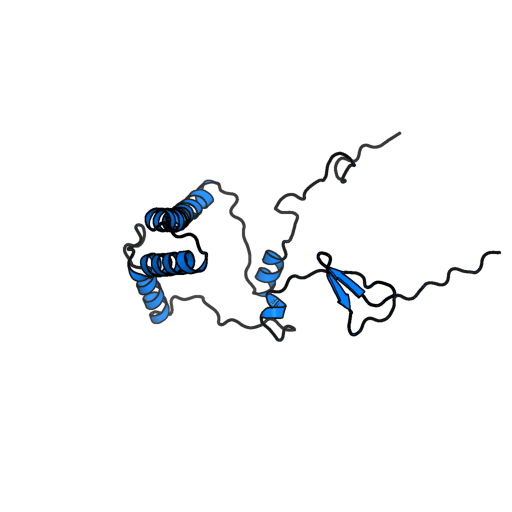72 14.277 1.00 92.56 82 GLU A N 1
ATOM 682 C CA . GLU A 1 82 ? -5.789 -2.430 13.577 1.00 92.56 82 GLU A CA 1
ATOM 683 C C . GLU A 1 82 ? -6.432 -3.028 12.322 1.00 92.56 82 GLU A C 1
ATOM 685 O O . GLU A 1 82 ? -7.606 -2.765 12.037 1.00 92.56 82 GLU A O 1
ATOM 690 N N . VAL A 1 83 ? -5.686 -3.854 11.583 1.00 92.81 83 VAL A N 1
ATOM 691 C CA . VAL A 1 83 ? -6.213 -4.602 10.433 1.00 92.81 83 VAL A CA 1
ATOM 692 C C . VAL A 1 83 ? -7.286 -5.590 10.883 1.00 92.81 83 VAL A C 1
ATOM 694 O O . VAL A 1 83 ? -8.357 -5.643 10.276 1.00 92.81 83 VAL A O 1
ATOM 697 N N . ASP A 1 84 ? -7.027 -6.346 11.949 1.00 93.94 84 ASP A N 1
ATOM 698 C CA . ASP A 1 84 ? -7.986 -7.303 12.500 1.00 93.94 84 ASP A CA 1
ATOM 699 C C . ASP A 1 84 ? -9.248 -6.606 13.028 1.00 93.94 84 ASP A C 1
ATOM 701 O O . ASP A 1 84 ? -10.372 -6.975 12.685 1.00 93.94 84 ASP A O 1
ATOM 705 N N . ARG A 1 85 ? -9.086 -5.509 13.768 1.00 93.44 85 ARG A N 1
ATOM 706 C CA . ARG A 1 85 ? -10.195 -4.682 14.241 1.00 93.44 85 ARG A CA 1
ATOM 707 C C . ARG A 1 85 ? -11.058 -4.175 13.089 1.00 93.44 85 ARG A C 1
ATOM 709 O O . ARG A 1 85 ? -12.280 -4.285 13.160 1.00 93.44 85 ARG A O 1
ATOM 716 N N . TYR A 1 86 ? -10.458 -3.599 12.046 1.00 91.62 86 TYR A N 1
ATOM 717 C CA . TYR A 1 86 ? -11.224 -3.053 10.924 1.00 91.62 86 TYR A CA 1
ATOM 718 C C . TYR A 1 86 ? -11.952 -4.152 10.142 1.00 91.62 86 TYR A C 1
ATOM 720 O O . TYR A 1 86 ? -13.124 -3.987 9.809 1.00 91.62 86 TYR A O 1
ATOM 728 N N . ASN A 1 87 ? -11.285 -5.276 9.877 1.00 92.00 87 ASN A N 1
ATOM 729 C CA . ASN A 1 87 ? -11.848 -6.337 9.047 1.00 92.00 87 ASN A CA 1
ATOM 730 C C . ASN A 1 87 ? -12.874 -7.203 9.787 1.00 92.00 87 ASN A C 1
ATOM 732 O O . ASN A 1 87 ? -13.865 -7.591 9.171 1.00 92.00 87 ASN A O 1
ATOM 736 N N . ASN A 1 88 ? -12.661 -7.487 11.076 1.00 93.19 88 ASN A N 1
ATOM 737 C CA . ASN A 1 88 ? -13.410 -8.514 11.810 1.00 93.19 88 ASN A CA 1
ATOM 738 C C . ASN A 1 88 ? -14.315 -7.966 12.922 1.00 93.19 88 ASN A C 1
ATOM 740 O O . ASN A 1 88 ? -15.249 -8.652 13.327 1.00 93.19 88 ASN A O 1
ATOM 744 N N . HIS A 1 89 ? -14.094 -6.735 13.392 1.00 91.31 89 H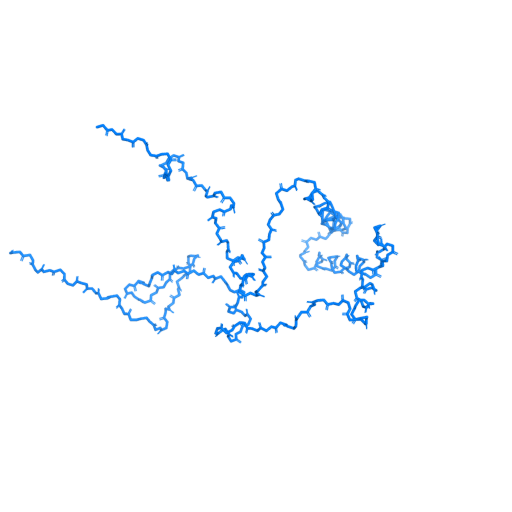IS A N 1
ATOM 745 C CA . HIS A 1 89 ? -14.840 -6.176 14.528 1.00 91.31 89 HIS A CA 1
ATOM 746 C C . HIS A 1 89 ? -15.623 -4.906 14.179 1.00 91.31 89 HIS A C 1
ATOM 748 O O . HIS A 1 89 ? -16.690 -4.650 14.738 1.00 91.31 89 HIS A O 1
ATOM 754 N N . GLN A 1 90 ? -15.109 -4.077 13.270 1.00 88.75 90 GLN A N 1
ATOM 755 C CA . GLN A 1 90 ? -15.718 -2.791 12.962 1.00 88.75 90 GLN A CA 1
ATOM 756 C C . GLN A 1 90 ? -16.935 -2.947 12.047 1.00 88.75 90 GLN A C 1
ATOM 758 O O . GLN A 1 90 ? -16.830 -3.388 10.904 1.00 88.75 90 GLN A O 1
ATOM 763 N N . VAL A 1 91 ? -18.089 -2.479 12.522 1.00 90.62 9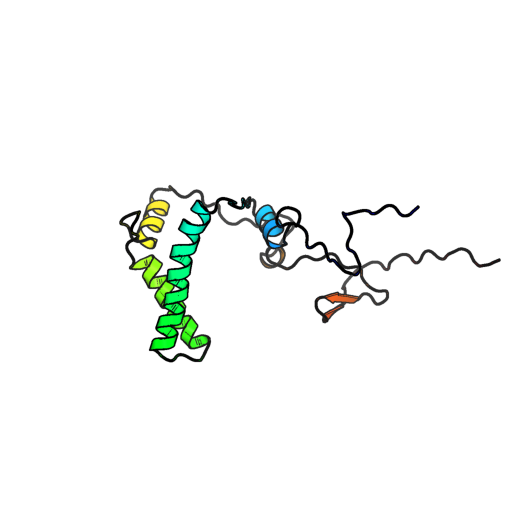1 VAL A N 1
ATOM 764 C CA . VAL A 1 91 ? -19.285 -2.326 11.691 1.00 90.62 91 VAL A CA 1
ATOM 765 C C . VAL A 1 91 ? -19.126 -1.086 10.816 1.00 90.62 91 VAL A C 1
ATOM 767 O O . VAL A 1 91 ? -18.901 0.024 11.309 1.00 90.62 91 VAL A O 1
ATOM 770 N N . HIS A 1 92 ? -19.212 -1.263 9.499 1.00 86.44 92 HIS A N 1
ATOM 771 C CA . HIS A 1 92 ? -19.030 -0.162 8.562 1.00 86.44 92 HIS A CA 1
ATOM 772 C C . HIS A 1 92 ? -20.301 0.696 8.473 1.00 86.44 92 HIS A C 1
ATOM 774 O O . HIS A 1 92 ? -21.389 0.187 8.210 1.00 86.44 92 HIS A O 1
ATOM 780 N N . SER A 1 93 ? -20.171 2.016 8.633 1.00 84.56 93 SER A N 1
ATOM 781 C CA . SER A 1 93 ? -21.313 2.939 8.771 1.00 84.56 93 SER A CA 1
ATOM 782 C C . SER A 1 93 ? -22.273 2.943 7.579 1.00 84.56 93 SER A C 1
ATOM 784 O O . SER A 1 93 ? -23.472 3.110 7.759 1.00 84.56 93 SER A O 1
ATOM 786 N N . THR A 1 94 ? -21.768 2.753 6.358 1.00 84.56 94 THR A N 1
ATOM 787 C CA . THR A 1 94 ? -22.603 2.733 5.143 1.00 84.56 94 THR A CA 1
ATOM 788 C C . THR A 1 94 ? -23.306 1.398 4.917 1.00 84.56 94 THR A C 1
ATOM 790 O O . THR A 1 94 ? -24.366 1.371 4.308 1.00 84.56 94 THR A O 1
ATOM 793 N N . THR A 1 95 ? -22.702 0.287 5.340 1.00 85.56 95 THR A N 1
ATOM 794 C CA . THR A 1 95 ? -23.166 -1.059 4.959 1.00 85.56 95 THR A CA 1
ATOM 795 C C . THR A 1 95 ? -23.792 -1.805 6.125 1.00 85.56 95 THR A C 1
ATOM 797 O O . THR A 1 95 ? -24.448 -2.807 5.892 1.00 85.56 95 THR A O 1
ATOM 800 N N . GLY A 1 96 ? -23.591 -1.347 7.365 1.00 90.38 96 GLY A N 1
ATOM 801 C CA . GLY A 1 96 ? -24.137 -1.968 8.577 1.00 90.38 96 GLY A CA 1
ATOM 802 C C . GLY A 1 96 ? -23.555 -3.347 8.904 1.00 90.38 96 GLY A C 1
ATOM 803 O O . GLY A 1 96 ? -23.943 -3.957 9.891 1.00 90.38 96 GLY A O 1
ATOM 804 N N . GLU A 1 97 ? -22.611 -3.827 8.100 1.00 91.00 97 GLU A N 1
ATOM 805 C CA . GLU A 1 97 ? -21.999 -5.149 8.204 1.00 91.00 97 GLU A CA 1
ATOM 806 C C . GLU A 1 97 ? -20.499 -5.035 8.506 1.00 91.00 97 GLU A C 1
ATOM 808 O O . GLU A 1 97 ? -19.860 -4.010 8.232 1.00 91.00 97 GLU A O 1
ATOM 813 N N . VAL A 1 98 ? -19.938 -6.119 9.042 1.00 93.00 98 VAL A N 1
ATOM 814 C CA . VAL A 1 98 ? -18.495 -6.299 9.233 1.00 93.00 98 VAL A CA 1
ATOM 815 C C . VAL A 1 98 ? -17.849 -6.703 7.896 1.00 93.00 98 VAL A C 1
ATOM 817 O O . VAL A 1 98 ? -18.362 -7.618 7.241 1.00 93.00 98 VAL A O 1
ATOM 820 N N . PRO A 1 99 ? -16.732 -6.074 7.471 1.00 91.44 99 PRO A N 1
ATOM 821 C CA . PRO A 1 99 ? -16.112 -6.338 6.169 1.00 91.44 99 PRO A CA 1
ATOM 822 C C . PRO A 1 99 ? -15.783 -7.811 5.898 1.00 91.44 99 PRO A C 1
ATOM 824 O O . PRO A 1 99 ? -16.082 -8.299 4.808 1.00 91.44 99 PRO A O 1
ATOM 827 N N . GLY A 1 100 ? -15.216 -8.525 6.875 1.00 92.06 100 GLY A N 1
ATOM 828 C CA . GLY A 1 100 ? -14.860 -9.941 6.750 1.00 92.06 100 GLY A CA 1
ATOM 829 C C . GLY A 1 100 ? -16.080 -10.826 6.501 1.00 92.06 100 GLY A C 1
ATOM 830 O O . GLY A 1 100 ? -16.116 -11.575 5.527 1.00 92.06 100 GLY A O 1
ATOM 831 N N . VAL A 1 101 ? -17.137 -10.651 7.301 1.00 91.12 101 VAL A N 1
ATOM 832 C CA . VAL A 1 101 ? -18.402 -11.394 7.150 1.00 91.12 101 VAL A CA 1
ATOM 833 C C . VAL A 1 101 ? -19.039 -11.124 5.788 1.00 91.12 101 VAL A C 1
ATOM 835 O O . VAL A 1 101 ? -19.486 -12.048 5.106 1.00 91.12 101 VAL A O 1
ATOM 838 N N . ARG A 1 102 ? -19.044 -9.859 5.351 1.00 90.94 102 ARG A N 1
ATOM 839 C CA . ARG A 1 102 ? -19.575 -9.480 4.038 1.00 90.94 102 ARG A CA 1
ATOM 840 C C . ARG A 1 102 ? -18.784 -10.122 2.900 1.00 90.94 102 ARG A C 1
ATOM 842 O O . ARG A 1 102 ? -19.377 -10.582 1.926 1.00 90.94 102 ARG A O 1
ATOM 849 N N . PHE A 1 103 ? -17.458 -10.151 3.011 1.00 88.75 103 PHE A N 1
ATOM 850 C CA . PHE A 1 103 ? -16.590 -10.781 2.022 1.00 88.75 103 PHE A CA 1
ATOM 851 C C . PHE A 1 103 ? -16.847 -12.290 1.925 1.00 88.75 103 PHE A C 1
ATOM 853 O O . PHE A 1 103 ? -17.025 -12.810 0.825 1.00 88.75 103 PHE A O 1
ATOM 860 N N . GLU A 1 104 ? -16.951 -12.982 3.061 1.00 90.19 104 GLU A N 1
ATOM 861 C CA . GLU A 1 104 ? -17.275 -14.412 3.097 1.00 90.19 104 GLU A CA 1
ATOM 862 C C . GLU A 1 104 ? -18.654 -14.718 2.511 1.00 90.19 104 GLU A C 1
ATOM 864 O O . GLU A 1 104 ? -18.814 -15.690 1.770 1.00 90.19 104 GLU A O 1
ATOM 869 N N . LYS A 1 105 ? -19.654 -13.886 2.816 1.00 90.25 105 LYS A N 1
ATOM 870 C CA . LYS A 1 105 ? -21.000 -14.006 2.250 1.00 90.25 105 LYS A CA 1
ATOM 871 C C . LYS A 1 105 ? -20.974 -13.849 0.730 1.00 90.25 105 LYS A C 1
ATOM 873 O O . LYS A 1 105 ? -21.489 -14.713 0.027 1.00 90.25 105 LYS A O 1
ATOM 878 N N . ALA A 1 106 ? -20.291 -12.824 0.220 1.00 88.56 106 ALA A N 1
ATOM 879 C CA . ALA A 1 106 ? -20.137 -12.613 -1.219 1.00 88.56 106 ALA A CA 1
ATOM 880 C C . ALA A 1 106 ? -19.405 -13.776 -1.911 1.00 88.56 106 ALA A C 1
ATOM 882 O O . ALA A 1 106 ? -19.768 -14.154 -3.024 1.00 88.56 106 ALA A O 1
ATOM 883 N N . ALA A 1 107 ? -18.406 -14.373 -1.252 1.00 88.31 107 ALA A N 1
ATOM 884 C CA . ALA A 1 107 ? -17.709 -15.550 -1.763 1.00 88.31 107 ALA A CA 1
ATOM 885 C C . ALA A 1 107 ? -18.621 -16.790 -1.816 1.00 88.31 107 ALA A C 1
ATOM 887 O O . ALA A 1 107 ? -18.614 -17.505 -2.816 1.00 88.31 107 ALA A O 1
ATOM 888 N N . LYS A 1 108 ? -19.440 -17.024 -0.779 1.00 89.44 108 LYS A N 1
ATOM 889 C CA . LYS A 1 108 ? -20.408 -18.139 -0.725 1.00 89.44 108 LYS A CA 1
ATOM 890 C C . LYS A 1 108 ? -21.527 -17.998 -1.755 1.00 89.44 108 LYS A C 1
ATOM 892 O O . LYS A 1 108 ? -21.934 -18.987 -2.351 1.00 89.44 108 LYS A O 1
ATOM 897 N N . GLU A 1 109 ? -22.007 -16.779 -1.974 1.00 90.19 109 GLU A N 1
ATOM 898 C CA . GLU A 1 109 ? -23.061 -16.474 -2.948 1.00 90.19 109 GLU A CA 1
ATOM 899 C C . GLU A 1 109 ? -22.554 -16.471 -4.401 1.00 90.19 109 GLU A C 1
ATOM 901 O O . GLU A 1 109 ? -23.348 -16.328 -5.326 1.00 90.19 109 GLU A O 1
ATOM 906 N N . GLY A 1 110 ? -21.240 -16.600 -4.628 1.00 84.50 110 GLY A N 1
ATOM 907 C CA . GLY A 1 110 ? -20.650 -16.489 -5.964 1.00 84.50 110 GLY A CA 1
ATOM 908 C C . GLY A 1 110 ? -20.678 -15.064 -6.530 1.00 84.50 110 GLY A C 1
ATOM 909 O O . GLY A 1 110 ? -20.341 -14.856 -7.693 1.00 84.50 110 GLY A O 1
ATOM 910 N N . ASN A 1 111 ? -21.000 -14.065 -5.703 1.00 81.56 111 ASN A N 1
ATOM 911 C CA . ASN A 1 111 ? -21.051 -12.640 -6.043 1.00 81.56 111 ASN A CA 1
ATOM 912 C C . ASN A 1 111 ? -19.650 -12.004 -6.110 1.00 81.56 111 ASN A C 1
ATOM 914 O O . ASN A 1 111 ? -19.452 -10.835 -5.773 1.00 81.56 111 ASN A O 1
ATOM 918 N N . SER A 1 112 ? -18.649 -12.777 -6.529 1.00 80.19 112 SER A N 1
ATOM 919 C CA . SER A 1 112 ? -17.264 -12.340 -6.623 1.00 80.19 112 SER A CA 1
ATOM 920 C C . SER A 1 112 ? -16.804 -12.384 -8.081 1.00 80.19 112 SER A C 1
ATOM 922 O O . SER A 1 112 ? -16.835 -13.429 -8.722 1.00 80.19 112 SER A O 1
ATOM 924 N N . LEU A 1 113 ? -16.355 -11.242 -8.605 1.00 80.38 113 LEU A N 1
ATOM 925 C CA . LEU A 1 113 ? -15.778 -11.110 -9.953 1.00 80.38 113 LEU A CA 1
ATOM 926 C C . LEU A 1 113 ? -14.266 -11.398 -9.971 1.00 80.38 113 LEU A C 1
ATOM 928 O O . LEU A 1 113 ? -13.575 -11.073 -10.940 1.00 80.38 113 LEU A O 1
ATOM 932 N N . PHE A 1 114 ? -13.729 -11.974 -8.891 1.00 81.38 114 PHE A N 1
ATOM 933 C CA . PHE A 1 114 ? -12.310 -12.284 -8.796 1.00 81.38 114 PHE A CA 1
ATOM 934 C C . PHE A 1 114 ? -11.952 -13.413 -9.757 1.00 81.38 114 PHE A C 1
ATOM 936 O O . PHE A 1 114 ? -12.609 -14.450 -9.814 1.00 81.38 114 PHE A O 1
ATOM 943 N N . ARG A 1 115 ? -10.872 -13.209 -10.509 1.00 81.88 115 ARG A N 1
ATOM 944 C CA . ARG A 1 115 ? -10.274 -14.239 -11.356 1.00 81.88 115 ARG A CA 1
ATOM 945 C C . ARG A 1 115 ? -9.042 -14.792 -10.647 1.00 81.88 115 ARG A C 1
ATOM 947 O O . ARG A 1 115 ? -8.319 -14.004 -10.030 1.00 81.88 115 ARG A O 1
ATOM 954 N N . PRO A 1 116 ? -8.776 -16.107 -10.727 1.00 83.81 116 PRO A N 1
ATOM 955 C CA . PRO A 1 116 ? -7.529 -16.649 -10.215 1.00 83.81 116 PRO A CA 1
ATOM 956 C C . PRO A 1 116 ? -6.358 -15.955 -10.912 1.00 83.81 116 PRO A C 1
ATOM 958 O O . PRO A 1 116 ? -6.404 -15.676 -12.1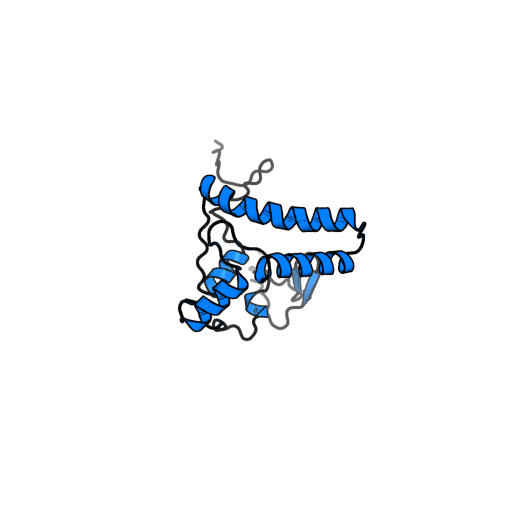12 1.00 83.81 116 PRO A O 1
ATOM 961 N N . PHE A 1 117 ? -5.316 -15.652 -10.146 1.00 83.94 117 PHE A N 1
ATOM 962 C CA . PHE A 1 117 ? -4.128 -15.006 -10.679 1.00 83.94 117 PHE A CA 1
ATOM 963 C C . PHE A 1 117 ? -3.420 -15.942 -11.665 1.00 83.94 117 PHE A C 1
ATOM 965 O O . PHE A 1 117 ? -2.993 -17.036 -11.296 1.00 83.94 117 PHE A O 1
ATOM 972 N N . VAL A 1 118 ? -3.279 -15.498 -12.915 1.00 84.19 118 VAL A N 1
ATOM 973 C CA . VAL A 1 118 ? -2.549 -16.216 -13.965 1.00 84.19 118 VAL A CA 1
ATOM 974 C C . VAL A 1 118 ? -1.366 -15.361 -14.389 1.00 84.19 118 VAL A C 1
ATOM 976 O O . VAL A 1 118 ? -1.531 -14.192 -14.737 1.00 84.19 118 VAL A O 1
ATOM 979 N N . LEU A 1 119 ? -0.168 -15.949 -14.368 1.00 84.88 119 LEU A N 1
ATOM 980 C CA . LEU A 1 119 ? 1.032 -15.260 -14.824 1.00 84.88 119 LEU A CA 1
ATOM 981 C C . LEU A 1 119 ? 0.924 -14.975 -16.328 1.00 84.88 119 LEU A C 1
ATOM 983 O O . LEU A 1 119 ? 0.719 -15.908 -17.115 1.00 84.88 119 LEU A O 1
ATOM 987 N N . PRO A 1 120 ? 1.075 -13.709 -16.753 1.00 83.00 120 PRO A N 1
ATOM 988 C CA . PRO A 1 120 ? 1.094 -13.398 -18.168 1.00 83.00 120 PRO A CA 1
ATOM 989 C C . PRO A 1 120 ? 2.334 -14.032 -18.804 1.00 83.00 120 PRO A C 1
ATOM 991 O O . PRO A 1 120 ? 3.458 -13.857 -18.333 1.00 83.00 120 PRO A O 1
ATOM 994 N N . LYS A 1 121 ? 2.153 -14.762 -19.908 1.00 81.44 121 LYS A N 1
ATOM 995 C CA . LYS A 1 121 ? 3.284 -15.210 -20.734 1.00 81.44 121 LYS A CA 1
ATOM 996 C C . LYS A 1 121 ? 4.010 -13.959 -21.263 1.00 81.44 121 LYS A C 1
ATOM 998 O O . LYS A 1 121 ? 3.325 -13.017 -21.662 1.00 81.44 121 LYS A O 1
ATOM 1003 N N . PRO A 1 122 ? 5.355 -13.900 -21.288 1.00 86.19 122 PRO A N 1
ATOM 1004 C CA . PRO A 1 122 ? 6.330 -14.987 -21.139 1.00 86.19 122 PRO A CA 1
ATOM 1005 C C . PRO A 1 122 ? 6.933 -15.131 -19.725 1.00 86.19 122 PRO A C 1
ATOM 1007 O O . PRO A 1 122 ? 7.986 -15.746 -19.585 1.00 86.19 122 PRO A O 1
ATOM 1010 N N . TYR A 1 123 ? 6.339 -14.531 -18.691 1.00 85.56 123 TYR A N 1
ATOM 1011 C CA . TYR A 1 123 ? 6.935 -14.518 -17.353 1.00 85.56 123 TYR A CA 1
ATOM 1012 C C . TYR A 1 123 ? 6.771 -15.863 -16.646 1.00 85.56 123 TYR A C 1
ATOM 1014 O O . TYR A 1 123 ? 5.688 -16.448 -16.641 1.00 85.56 123 TYR A O 1
ATOM 1022 N N . THR A 1 124 ? 7.852 -16.329 -16.021 1.00 83.50 124 THR A N 1
ATOM 1023 C CA . THR A 1 124 ? 7.878 -17.603 -15.288 1.00 83.50 124 THR A CA 1
ATOM 1024 C C . THR A 1 124 ? 7.626 -17.390 -13.798 1.00 83.50 124 THR A C 1
ATOM 1026 O O . THR A 1 124 ? 7.040 -18.249 -13.145 1.00 83.50 124 THR A O 1
ATOM 1029 N N . SER A 1 125 ? 8.043 -16.243 -13.247 1.00 87.19 125 SER A N 1
ATOM 1030 C CA . SER A 1 125 ? 7.888 -15.911 -11.830 1.00 87.19 125 SER A CA 1
ATOM 1031 C C . SER A 1 125 ? 7.076 -14.636 -11.621 1.00 87.19 125 SER A C 1
ATOM 1033 O O . SER A 1 125 ? 7.174 -13.679 -12.388 1.00 87.19 125 SER A O 1
ATOM 1035 N N . ALA A 1 126 ? 6.338 -14.566 -10.507 1.00 85.19 126 ALA A N 1
ATOM 1036 C CA . ALA A 1 126 ? 5.683 -13.330 -10.072 1.00 85.19 126 ALA A CA 1
ATOM 1037 C C . ALA A 1 126 ? 6.699 -12.193 -9.871 1.00 85.19 126 ALA A C 1
ATOM 1039 O O . ALA A 1 126 ? 6.400 -11.034 -10.149 1.00 85.19 126 ALA A O 1
ATOM 1040 N N . LYS A 1 127 ? 7.933 -12.522 -9.467 1.00 85.88 127 LYS A N 1
ATOM 1041 C CA . LYS A 1 127 ? 9.009 -11.533 -9.318 1.00 85.88 127 LYS A CA 1
ATOM 1042 C C . LYS A 1 127 ? 9.338 -10.827 -10.633 1.00 85.88 127 LYS A C 1
ATOM 1044 O O . LYS A 1 127 ? 9.690 -9.658 -10.592 1.00 85.88 127 LYS A O 1
ATOM 1049 N N . ASP A 1 128 ? 9.162 -11.486 -11.778 1.00 83.62 128 ASP A N 1
ATOM 1050 C CA . ASP A 1 128 ? 9.409 -10.883 -13.095 1.00 83.62 128 ASP A CA 1
ATOM 1051 C C . ASP A 1 128 ? 8.295 -9.898 -13.494 1.00 83.62 128 ASP A C 1
ATOM 1053 O O . ASP A 1 128 ? 8.481 -9.009 -14.331 1.00 83.62 128 ASP A O 1
ATOM 1057 N N . VAL A 1 129 ? 7.114 -10.044 -12.888 1.00 84.25 129 VAL A N 1
ATOM 1058 C CA . VAL A 1 129 ? 5.989 -9.122 -13.060 1.00 84.25 129 VAL A CA 1
ATOM 1059 C C . VAL A 1 129 ? 6.160 -7.901 -12.155 1.00 84.25 129 VAL A C 1
ATOM 1061 O O . VAL A 1 129 ? 6.049 -6.780 -12.642 1.00 84.25 129 VAL A O 1
ATOM 1064 N N . PHE A 1 130 ? 6.496 -8.115 -10.878 1.00 84.25 130 PHE A N 1
ATOM 1065 C CA . PHE A 1 130 ? 6.606 -7.067 -9.851 1.00 84.25 130 PHE A CA 1
ATOM 1066 C C . PHE A 1 130 ? 7.998 -6.405 -9.747 1.00 84.25 130 PHE A C 1
ATOM 1068 O O . PHE A 1 130 ? 8.235 -5.617 -8.831 1.00 84.25 130 PHE A O 1
ATOM 1075 N N . CYS A 1 131 ? 8.942 -6.713 -10.642 1.00 84.38 131 CYS A N 1
ATOM 1076 C CA . CYS A 1 131 ? 10.268 -6.091 -10.637 1.00 84.38 131 CYS A CA 1
ATOM 1077 C C . CYS A 1 131 ? 10.278 -4.701 -11.285 1.00 84.38 131 CYS A C 1
ATOM 1079 O O . CYS A 1 131 ? 9.453 -4.373 -12.141 1.00 84.38 131 CYS A O 1
ATOM 1081 N N . LEU A 1 132 ? 11.280 -3.898 -10.912 1.00 82.88 132 LEU A N 1
ATOM 1082 C CA . LEU A 1 132 ? 11.566 -2.644 -11.599 1.00 82.88 132 LEU A CA 1
ATOM 1083 C C . LEU A 1 132 ? 12.089 -2.930 -13.009 1.00 82.88 132 LEU A C 1
ATOM 1085 O O . LEU A 1 132 ? 12.990 -3.751 -13.197 1.00 82.88 132 LEU A O 1
ATOM 1089 N N . ARG A 1 133 ? 11.540 -2.229 -14.001 1.00 81.06 133 ARG A N 1
ATOM 1090 C CA . ARG A 1 133 ? 11.867 -2.430 -15.417 1.00 81.06 133 ARG A CA 1
ATOM 1091 C C . ARG A 1 133 ? 12.536 -1.196 -15.980 1.00 81.06 133 ARG A C 1
ATOM 1093 O O . ARG A 1 133 ? 11.937 -0.126 -16.033 1.00 81.06 133 ARG A O 1
ATOM 1100 N N . GLU A 1 134 ? 13.765 -1.357 -16.450 1.00 79.38 134 GLU A N 1
ATOM 1101 C CA . GLU A 1 134 ? 14.507 -0.271 -17.074 1.00 79.38 134 GLU A CA 1
ATOM 1102 C C . GLU A 1 134 ? 15.295 -0.771 -18.285 1.00 79.38 134 GLU A C 1
ATOM 1104 O O . GLU A 1 134 ? 15.892 -1.848 -18.266 1.00 79.38 134 GLU A O 1
ATOM 1109 N N . LYS A 1 135 ? 15.295 0.022 -19.360 1.00 81.31 135 LYS A N 1
ATOM 1110 C CA . LYS A 1 135 ? 16.138 -0.224 -20.531 1.00 81.31 135 LYS A CA 1
ATOM 1111 C C . LYS A 1 135 ? 17.450 0.531 -20.340 1.00 81.31 135 LYS A C 1
ATOM 1113 O O . LYS A 1 135 ? 17.454 1.756 -20.266 1.00 81.31 135 LYS A O 1
ATOM 1118 N N . ARG A 1 136 ? 18.565 -0.195 -20.278 1.00 80.44 136 ARG A N 1
ATOM 1119 C CA . ARG A 1 136 ? 19.916 0.367 -20.140 1.00 80.44 136 ARG A CA 1
ATOM 1120 C C . ARG A 1 136 ? 20.817 -0.148 -21.255 1.00 80.44 136 ARG A C 1
ATOM 1122 O O . ARG A 1 136 ? 20.667 -1.282 -21.705 1.00 80.44 136 ARG A O 1
ATOM 1129 N N . MET A 1 137 ? 21.763 0.683 -21.687 1.00 80.12 137 MET A N 1
ATOM 1130 C CA . MET A 1 137 ? 22.823 0.246 -22.593 1.00 80.12 137 MET A CA 1
ATOM 1131 C C . MET A 1 137 ? 23.968 -0.366 -21.795 1.00 80.12 137 MET A C 1
ATOM 1133 O O . MET A 1 137 ? 24.402 0.180 -20.782 1.00 80.12 137 MET A O 1
ATOM 1137 N N . VAL A 1 138 ? 24.464 -1.495 -22.283 1.00 83.25 138 VAL A N 1
ATOM 1138 C CA . VAL A 1 138 ? 25.623 -2.171 -21.713 1.00 83.25 138 VAL A CA 1
ATOM 1139 C C . VAL A 1 138 ? 26.893 -1.438 -22.148 1.00 83.25 138 VAL A C 1
ATOM 1141 O O . VAL A 1 138 ? 27.046 -1.096 -23.321 1.00 83.25 138 VAL A O 1
ATOM 1144 N N . ASN A 1 139 ? 27.817 -1.197 -21.218 1.00 81.19 139 ASN A N 1
ATOM 1145 C CA . ASN A 1 139 ? 29.104 -0.588 -21.550 1.00 81.19 139 ASN A CA 1
ATOM 1146 C C . ASN A 1 139 ? 30.033 -1.570 -22.302 1.00 81.19 139 ASN A C 1
ATOM 1148 O O . ASN A 1 139 ? 29.758 -2.767 -22.418 1.00 81.19 139 ASN A O 1
ATOM 1152 N N . GLY A 1 140 ? 31.184 -1.082 -22.784 1.00 78.00 140 GLY A N 1
ATOM 1153 C CA . GLY A 1 140 ? 32.179 -1.919 -23.476 1.00 78.00 140 GLY A CA 1
ATOM 1154 C C . GLY A 1 140 ? 32.704 -3.105 -22.647 1.00 78.00 140 GLY A C 1
ATOM 1155 O O . GLY A 1 140 ? 33.179 -4.084 -23.216 1.00 78.00 140 GLY A O 1
ATOM 1156 N N . TYR A 1 141 ? 32.551 -3.054 -21.320 1.00 79.81 141 TYR A N 1
ATOM 1157 C CA . TYR A 1 141 ? 32.954 -4.092 -20.368 1.00 79.81 141 TYR A CA 1
ATOM 1158 C C . TYR A 1 141 ? 31.819 -5.049 -19.975 1.00 79.81 141 TYR A C 1
ATOM 1160 O O . TYR A 1 141 ? 31.958 -5.806 -19.013 1.00 79.81 141 TYR A O 1
ATOM 1168 N N . ARG A 1 142 ? 30.696 -5.047 -20.703 1.00 79.50 142 ARG A N 1
ATOM 1169 C CA . ARG A 1 142 ? 29.522 -5.891 -20.418 1.00 79.50 142 ARG A CA 1
ATOM 1170 C C . ARG A 1 142 ? 28.871 -5.628 -19.049 1.00 79.50 142 ARG A C 1
ATOM 1172 O O . ARG A 1 142 ? 28.297 -6.539 -18.451 1.00 79.50 142 ARG A O 1
ATOM 1179 N N . ARG A 1 143 ? 28.952 -4.397 -18.541 1.00 82.69 143 ARG A N 1
ATOM 1180 C CA . ARG A 1 143 ? 28.317 -3.972 -17.284 1.00 82.69 143 ARG A CA 1
ATOM 1181 C C . ARG A 1 143 ? 27.203 -2.964 -17.541 1.00 82.69 143 ARG A C 1
ATOM 1183 O O . ARG A 1 143 ? 27.281 -2.168 -18.479 1.00 82.69 143 ARG A O 1
ATOM 1190 N N . ILE A 1 144 ? 26.192 -3.003 -16.684 1.00 85.56 144 ILE A N 1
ATOM 1191 C CA . ILE A 1 144 ? 25.138 -1.993 -16.573 1.00 85.56 144 ILE A CA 1
ATOM 1192 C C . ILE A 1 144 ? 25.232 -1.349 -15.191 1.00 85.56 144 ILE A C 1
ATOM 1194 O O . ILE A 1 144 ? 25.551 -2.032 -14.220 1.00 85.56 144 ILE A O 1
ATOM 1198 N N . SER A 1 145 ? 24.966 -0.048 -15.099 1.00 80.25 145 SER A N 1
ATOM 1199 C CA . SER A 1 145 ? 24.840 0.657 -13.824 1.00 80.25 145 SER A CA 1
ATOM 1200 C C . SER A 1 145 ? 23.367 0.941 -13.528 1.00 80.25 145 SER A C 1
ATOM 1202 O O . SER A 1 145 ? 22.633 1.436 -14.386 1.00 80.25 145 SER A O 1
ATOM 1204 N N . LEU A 1 146 ? 22.932 0.609 -12.314 1.00 78.88 146 LEU A N 1
ATOM 1205 C CA . LEU A 1 146 ? 21.571 0.816 -11.826 1.00 78.88 146 LEU A CA 1
ATOM 1206 C C . LEU A 1 146 ? 21.645 1.309 -10.376 1.00 78.88 146 LEU A C 1
ATOM 1208 O O . LEU A 1 146 ? 22.191 0.610 -9.532 1.00 78.88 146 LEU A O 1
ATOM 1212 N N . PHE A 1 147 ? 21.146 2.515 -10.088 1.00 75.69 147 PHE A N 1
ATOM 1213 C CA . PHE A 1 147 ? 21.190 3.127 -8.745 1.00 75.69 147 PHE A CA 1
ATOM 1214 C C . PHE A 1 147 ? 22.564 3.022 -8.050 1.00 75.69 147 PHE A C 1
ATOM 1216 O O . PHE A 1 147 ? 22.656 2.617 -6.898 1.00 75.69 147 PHE A O 1
ATOM 1223 N N . ASN A 1 148 ? 23.640 3.364 -8.767 1.00 80.25 148 ASN A N 1
ATOM 1224 C CA . ASN A 1 148 ? 25.039 3.263 -8.314 1.00 80.25 148 ASN A CA 1
ATOM 1225 C C . ASN A 1 148 ? 25.563 1.837 -8.059 1.00 80.25 148 ASN A C 1
ATOM 1227 O O . ASN A 1 148 ? 26.693 1.677 -7.605 1.00 80.25 148 ASN A O 1
ATOM 1231 N N . HIS A 1 149 ? 24.804 0.803 -8.416 1.00 80.38 149 HIS A N 1
ATOM 1232 C CA . HIS A 1 149 ? 25.266 -0.581 -8.423 1.00 80.38 149 HIS A CA 1
ATOM 1233 C C . HIS A 1 149 ? 25.652 -1.019 -9.838 1.00 80.38 149 HIS A C 1
ATOM 1235 O O . HIS A 1 149 ? 24.898 -0.819 -10.792 1.00 80.38 149 HIS A O 1
ATOM 1241 N N . GLU A 1 150 ? 26.826 -1.637 -9.980 1.00 81.56 150 GLU A N 1
ATOM 1242 C CA . GLU A 1 150 ? 27.247 -2.261 -11.234 1.00 81.56 150 GLU A CA 1
ATOM 1243 C C . GLU A 1 150 ? 26.815 -3.724 -11.280 1.00 81.56 150 GLU A C 1
ATOM 1245 O O . GLU A 1 150 ? 27.165 -4.524 -10.414 1.00 81.56 150 GLU A O 1
ATOM 1250 N N . ILE A 1 151 ? 26.091 -4.090 -12.333 1.00 83.81 151 ILE A N 1
ATOM 1251 C CA . ILE A 1 151 ? 25.644 -5.459 -12.580 1.00 83.81 151 ILE A CA 1
ATOM 1252 C C . ILE A 1 151 ? 26.320 -5.949 -13.860 1.00 83.81 151 ILE A C 1
ATOM 1254 O O . ILE A 1 151 ? 26.308 -5.278 -14.896 1.00 83.81 151 ILE A O 1
ATOM 1258 N N . ARG A 1 152 ? 26.933 -7.135 -13.805 1.00 79.25 152 ARG A N 1
ATOM 1259 C CA . ARG A 1 152 ? 27.542 -7.776 -14.976 1.00 79.25 152 ARG A CA 1
ATOM 1260 C C . ARG A 1 152 ? 26.460 -8.486 -15.789 1.00 79.25 152 ARG A C 1
ATOM 1262 O O . ARG A 1 152 ? 25.796 -9.383 -15.280 1.00 79.25 152 ARG A O 1
ATOM 1269 N N . GLY A 1 153 ? 26.305 -8.106 -17.055 1.00 71.50 153 GLY A N 1
ATOM 1270 C CA . GLY A 1 153 ? 25.396 -8.785 -17.976 1.00 71.50 153 GLY A CA 1
ATOM 1271 C C . GLY A 1 153 ? 25.941 -10.163 -18.352 1.00 71.50 153 GLY A C 1
ATOM 1272 O O . GLY A 1 153 ? 27.116 -10.294 -18.702 1.00 71.50 153 GLY A O 1
ATOM 1273 N N . THR A 1 154 ? 25.099 -11.193 -18.281 1.00 63.25 154 THR A N 1
ATOM 1274 C CA . THR A 1 154 ? 25.504 -12.580 -18.542 1.00 63.25 154 THR A CA 1
ATOM 1275 C C . THR A 1 154 ? 25.699 -12.857 -20.031 1.00 63.25 154 THR A C 1
ATOM 1277 O O . THR A 1 154 ? 26.637 -13.571 -20.377 1.00 63.25 154 THR A O 1
ATOM 1280 N N . GLN A 1 155 ? 24.902 -12.262 -20.928 1.00 57.44 155 GLN A N 1
ATOM 1281 C CA . GLN A 1 155 ? 25.002 -12.484 -22.379 1.00 57.44 155 GLN A CA 1
ATOM 1282 C C . GLN A 1 155 ? 24.437 -11.289 -23.174 1.00 57.44 155 GLN A C 1
ATOM 1284 O O . GLN A 1 155 ? 23.249 -11.239 -23.470 1.00 57.44 155 GLN A O 1
ATOM 1289 N N . CYS A 1 156 ? 25.277 -10.319 -23.550 1.00 49.91 156 CYS A N 1
ATOM 1290 C CA . CYS A 1 156 ? 24.921 -9.327 -24.574 1.00 49.91 156 CYS A CA 1
ATOM 1291 C C . CYS A 1 156 ? 25.981 -9.318 -25.685 1.00 49.91 156 CYS A C 1
ATOM 1293 O O . CYS A 1 156 ? 27.174 -9.228 -25.366 1.00 49.91 156 CYS A O 1
ATOM 1295 N N . PRO A 1 157 ? 25.589 -9.382 -26.974 1.00 56.47 157 PRO A N 1
ATOM 1296 C CA . PRO A 1 157 ? 26.517 -9.151 -28.071 1.00 56.47 157 PRO A CA 1
ATOM 1297 C C . PRO A 1 157 ? 27.064 -7.723 -27.970 1.00 56.47 157 PRO A C 1
ATOM 1299 O O . PRO A 1 157 ? 26.320 -6.775 -27.716 1.00 56.47 157 PRO A O 1
ATOM 1302 N N . ALA A 1 158 ? 28.382 -7.574 -28.110 1.00 54.50 158 ALA A N 1
ATOM 1303 C CA . ALA A 1 158 ? 29.024 -6.268 -28.034 1.00 54.50 158 ALA A CA 1
ATOM 1304 C C . ALA A 1 158 ? 28.460 -5.339 -29.127 1.00 54.50 158 ALA A C 1
ATOM 1306 O O . ALA A 1 158 ? 28.236 -5.804 -30.251 1.00 54.50 158 ALA A O 1
ATOM 1307 N N . PRO A 1 159 ? 28.249 -4.040 -28.841 1.00 52.78 159 PRO A N 1
ATOM 1308 C CA . PRO A 1 159 ? 27.855 -3.097 -29.876 1.00 52.78 159 PRO A CA 1
ATOM 1309 C C . PRO A 1 159 ? 28.916 -3.114 -30.981 1.00 52.78 159 PRO A C 1
ATOM 1311 O O . PRO A 1 159 ? 30.111 -2.973 -30.703 1.00 52.78 159 PRO A O 1
ATOM 1314 N N . ARG A 1 160 ? 28.492 -3.333 -32.234 1.00 46.03 160 ARG A N 1
ATOM 1315 C CA . ARG A 1 160 ? 29.382 -3.252 -33.400 1.00 46.03 160 ARG A CA 1
ATOM 1316 C C . ARG A 1 160 ? 30.018 -1.863 -33.391 1.00 46.03 160 ARG A C 1
ATOM 1318 O O . ARG A 1 160 ? 29.344 -0.879 -33.676 1.00 46.03 160 ARG A O 1
ATOM 1325 N N . ARG A 1 161 ? 31.312 -1.772 -33.065 1.00 46.31 161 ARG A N 1
ATOM 1326 C CA . ARG A 1 161 ? 32.098 -0.565 -33.336 1.00 46.31 161 ARG A CA 1
ATOM 1327 C C . ARG A 1 161 ? 32.088 -0.381 -34.851 1.00 46.31 161 ARG A C 1
ATOM 1329 O O . ARG A 1 161 ? 32.755 -1.136 -35.555 1.00 46.31 161 ARG A O 1
ATOM 1336 N N . SER A 1 162 ? 31.329 0.588 -35.351 1.00 48.59 162 SER A N 1
ATOM 1337 C CA . SER A 1 162 ? 31.532 1.112 -36.697 1.00 48.59 162 SER A CA 1
ATOM 1338 C C . SER A 1 162 ? 32.959 1.655 -36.738 1.00 48.59 162 SER A C 1
ATOM 1340 O O . SER A 1 162 ? 33.243 2.704 -36.159 1.00 48.59 162 SER A O 1
ATOM 1342 N N . ARG A 1 163 ? 33.890 0.902 -37.335 1.00 43.66 163 ARG A N 1
ATOM 1343 C CA . ARG A 1 163 ? 35.193 1.453 -37.708 1.00 43.66 163 ARG A CA 1
ATOM 1344 C C . ARG A 1 163 ? 34.889 2.540 -38.734 1.00 43.66 163 ARG A C 1
ATOM 1346 O O . ARG A 1 163 ? 34.429 2.223 -39.826 1.00 43.66 163 ARG A O 1
ATOM 1353 N N . GLY A 1 164 ? 35.041 3.803 -38.340 1.00 57.91 164 GLY A N 1
ATOM 1354 C CA . GLY A 1 164 ? 35.052 4.900 -39.301 1.00 57.91 164 GLY A CA 1
ATOM 1355 C C . GLY A 1 164 ? 36.164 4.660 -40.329 1.00 57.91 164 GLY A C 1
ATOM 1356 O O . GLY A 1 164 ? 37.140 3.972 -40.001 1.00 57.91 164 GLY A O 1
ATOM 1357 N N . PRO A 1 165 ? 36.011 5.157 -41.566 1.00 57.03 165 PRO A N 1
ATOM 1358 C CA . PRO A 1 165 ? 37.065 5.050 -42.565 1.00 57.03 165 PRO A CA 1
ATOM 1359 C C . PRO A 1 165 ? 38.355 5.705 -42.036 1.00 57.03 165 PRO A C 1
ATOM 1361 O O . PRO A 1 165 ? 38.267 6.670 -41.268 1.00 57.03 165 PRO A O 1
ATOM 1364 N N . PRO A 1 166 ? 39.540 5.167 -42.381 1.00 51.25 166 PRO A N 1
ATOM 1365 C CA . PRO A 1 166 ? 40.806 5.752 -41.953 1.00 51.25 166 PRO A CA 1
ATOM 1366 C C . PRO A 1 166 ? 40.919 7.203 -42.454 1.00 51.25 166 PRO A C 1
ATOM 1368 O O . PRO A 1 166 ? 40.411 7.502 -43.539 1.00 51.25 166 PRO A O 1
ATOM 1371 N N . PRO A 1 167 ? 41.531 8.107 -41.664 1.00 59.66 167 PRO A N 1
ATOM 1372 C CA . PRO A 1 167 ? 41.785 9.476 -42.105 1.00 59.66 167 PRO A CA 1
ATOM 1373 C C . PRO A 1 167 ? 42.706 9.483 -43.341 1.00 59.66 167 PRO A C 1
ATOM 1375 O O . PRO A 1 167 ? 43.463 8.522 -43.512 1.00 59.66 167 PRO A O 1
ATOM 1378 N N . PRO A 1 168 ? 42.602 10.522 -44.193 1.00 61.94 168 PRO A N 1
ATOM 1379 C CA . PRO A 1 168 ? 43.340 10.618 -45.453 1.00 61.94 168 PRO A CA 1
ATOM 1380 C C . PRO A 1 168 ? 44.858 10.640 -45.260 1.00 61.94 168 PRO A C 1
ATOM 1382 O O . PRO A 1 168 ? 45.319 11.184 -44.228 1.00 61.94 168 PRO A O 1
#